Protein AF-A0A1V1P6T2-F1 (afdb_monomer_lite)

Foldseek 3Di:
DKKWKDAPQVRDIDIDDADPVRDDDDDDDDQAHPVRHGDQQIKMWDQDPQAAIDIDDSGGPPDDDDDDTDWDLQFKAKEFEAEQVLHWDAQQKKKKKWKAFPDDDGGTRFIWIADSRRITMDGRHDQVTKIKIWMWMDGNNHTDDTFIQAPVQEGDNDPVRTDIDGGPHYGHHYYHDDD

Structure (mmCIF, N/CA/C/O backbone):
data_AF-A0A1V1P6T2-F1
#
_entry.id   AF-A0A1V1P6T2-F1
#
loop_
_atom_site.group_PDB
_atom_site.id
_atom_site.type_symbol
_atom_site.label_atom_id
_atom_site.label_alt_id
_atom_site.label_comp_id
_atom_site.label_asym_id
_atom_site.label_entity_id
_atom_site.label_seq_id
_atom_site.pdbx_PDB_ins_code
_atom_site.Cartn_x
_atom_site.Cartn_y
_atom_site.Cartn_z
_atom_site.occupancy
_atom_site.B_iso_or_equiv
_atom_site.auth_seq_id
_atom_site.auth_comp_id
_atom_site.auth_asym_id
_atom_site.auth_atom_id
_atom_site.pdbx_PDB_model_num
ATOM 1 N N . MET A 1 1 ? -6.867 -11.837 7.254 1.00 93.06 1 MET A N 1
ATOM 2 C CA . MET A 1 1 ? -6.606 -10.376 7.172 1.00 93.06 1 MET A CA 1
ATOM 3 C C . MET A 1 1 ? -6.077 -9.892 8.512 1.00 93.06 1 MET A C 1
ATOM 5 O O . MET A 1 1 ? -6.553 -10.375 9.531 1.00 93.06 1 MET A O 1
ATOM 9 N N . HIS A 1 2 ? -5.103 -8.981 8.526 1.00 95.00 2 HIS A N 1
ATOM 10 C CA . HIS A 1 2 ? -4.574 -8.418 9.773 1.00 95.00 2 HIS A CA 1
ATOM 11 C C . HIS A 1 2 ? -5.556 -7.405 10.377 1.00 95.00 2 HIS A C 1
ATOM 13 O O . HIS A 1 2 ? -6.170 -6.629 9.642 1.00 95.00 2 HIS A O 1
ATOM 19 N N . VAL A 1 3 ? -5.699 -7.432 11.701 1.00 96.94 3 VAL A N 1
ATOM 20 C CA . VAL A 1 3 ? -6.568 -6.540 12.473 1.00 96.94 3 VAL A CA 1
ATOM 21 C C . VAL A 1 3 ? -5.776 -5.974 13.642 1.00 96.94 3 VAL A C 1
ATOM 23 O O . VAL A 1 3 ? -5.107 -6.722 14.354 1.00 96.94 3 VAL A O 1
ATOM 26 N N . GLU A 1 4 ? -5.899 -4.674 13.868 1.00 97.12 4 GLU A N 1
ATOM 27 C CA . GLU A 1 4 ? -5.258 -3.955 14.961 1.00 97.12 4 GLU A CA 1
ATOM 28 C C . GLU A 1 4 ? -6.302 -3.202 15.790 1.00 97.12 4 GLU A C 1
ATOM 30 O O . GLU A 1 4 ? -7.256 -2.653 15.250 1.00 97.12 4 GLU A O 1
ATOM 35 N N . VAL A 1 5 ? -6.127 -3.168 17.109 1.00 97.19 5 VAL A N 1
ATOM 36 C CA . VAL A 1 5 ? -6.958 -2.398 18.038 1.00 97.19 5 VAL A CA 1
ATOM 37 C C . VAL A 1 5 ? -6.064 -1.525 18.901 1.00 97.19 5 VAL A C 1
ATOM 39 O O . VAL A 1 5 ? -5.141 -2.026 19.547 1.00 97.19 5 VAL A O 1
ATOM 42 N N . VAL A 1 6 ? -6.359 -0.227 18.941 1.00 97.31 6 VAL A N 1
ATOM 43 C CA . VAL A 1 6 ? -5.570 0.764 19.680 1.00 97.31 6 VAL A CA 1
ATOM 44 C C . VAL A 1 6 ? -6.472 1.582 20.600 1.00 97.31 6 VAL A C 1
ATOM 46 O O . VAL A 1 6 ? -7.548 2.000 20.188 1.00 97.31 6 VAL A O 1
ATOM 49 N N . SER A 1 7 ? -6.019 1.839 21.827 1.00 96.50 7 SER A N 1
ATOM 50 C CA . SER A 1 7 ? -6.569 2.868 22.722 1.00 96.50 7 SER A CA 1
ATOM 51 C C . SER A 1 7 ? -5.406 3.684 23.276 1.00 96.50 7 SER A C 1
ATOM 53 O O . SER A 1 7 ? -4.460 3.133 23.848 1.00 96.50 7 SER A O 1
ATOM 55 N N . GLN A 1 8 ? -5.456 5.001 23.080 1.00 92.81 8 GLN A N 1
ATOM 56 C CA . GLN A 1 8 ? -4.391 5.894 23.533 1.00 92.81 8 GLN A CA 1
ATOM 57 C C . GLN A 1 8 ? -4.470 6.125 25.041 1.00 92.81 8 GLN A C 1
ATOM 59 O O . GLN A 1 8 ? -3.440 6.073 25.713 1.00 92.81 8 GLN A O 1
ATOM 64 N N . SER A 1 9 ? -5.675 6.320 25.587 1.00 91.62 9 SER A N 1
ATOM 65 C CA . SER A 1 9 ? -5.865 6.579 27.019 1.00 91.62 9 SER A CA 1
ATOM 66 C C . SER A 1 9 ? -5.432 5.400 27.893 1.00 91.62 9 SER A C 1
ATOM 68 O O . SER A 1 9 ? -4.950 5.597 29.008 1.00 91.62 9 SER A O 1
ATOM 70 N N . LEU A 1 10 ? -5.556 4.175 27.376 1.00 92.44 10 LEU A N 1
ATOM 71 C CA . LEU A 1 10 ? -5.151 2.953 28.064 1.00 92.44 10 LEU A CA 1
ATOM 72 C C . LEU A 1 10 ? -3.761 2.453 27.659 1.00 92.44 10 LEU A C 1
ATOM 74 O O . LEU A 1 10 ? -3.300 1.465 28.234 1.00 92.44 10 LEU A O 1
ATOM 78 N N . GLN A 1 11 ? -3.111 3.105 26.687 1.00 92.81 11 GLN A N 1
ATOM 79 C CA . GLN A 1 11 ? -1.849 2.667 26.079 1.00 92.81 11 GLN A CA 1
ATOM 80 C C . GLN A 1 11 ? -1.897 1.204 25.609 1.00 92.81 11 GLN A C 1
ATOM 82 O O . GLN A 1 11 ? -0.953 0.434 25.785 1.00 92.81 11 GLN A O 1
ATOM 87 N N . ILE A 1 12 ? -3.024 0.806 25.018 1.00 92.75 12 ILE A N 1
ATOM 88 C CA . ILE A 1 12 ? -3.228 -0.546 24.499 1.00 92.75 12 ILE A CA 1
ATOM 89 C C . ILE A 1 12 ? -2.972 -0.541 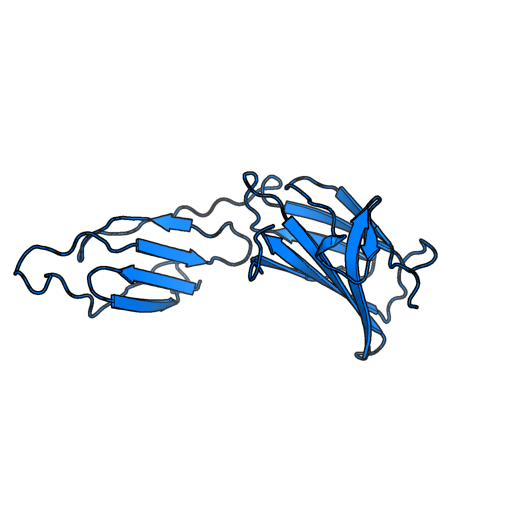23.000 1.00 92.75 12 ILE A C 1
ATOM 91 O O . ILE A 1 12 ? -3.531 0.271 22.264 1.00 92.75 12 ILE A O 1
ATOM 95 N N . ARG A 1 13 ? -2.181 -1.516 22.554 1.00 95.06 13 ARG A N 1
ATOM 96 C CA . ARG A 1 13 ? -2.113 -1.967 21.166 1.00 95.06 13 ARG A CA 1
ATOM 97 C C . ARG A 1 13 ? -2.249 -3.482 21.168 1.00 95.06 13 ARG A C 1
ATOM 99 O O . ARG A 1 13 ? -1.462 -4.168 21.813 1.00 95.06 13 ARG A O 1
ATOM 106 N N . SER A 1 14 ? -3.260 -3.992 20.482 1.00 95.19 14 SER A N 1
ATOM 107 C CA . SER A 1 14 ? -3.509 -5.424 20.329 1.00 95.19 14 SER A CA 1
ATOM 108 C C . SER A 1 14 ? -3.694 -5.748 18.856 1.00 95.19 14 SER A C 1
ATOM 110 O O . SER A 1 14 ? -4.183 -4.914 18.097 1.00 95.19 14 SER A O 1
ATOM 112 N N . ALA A 1 15 ? -3.302 -6.947 18.443 1.00 95.19 15 ALA A N 1
ATOM 113 C CA . ALA A 1 15 ? -3.407 -7.376 17.059 1.00 95.19 15 ALA A CA 1
ATOM 114 C C . ALA A 1 15 ? -3.890 -8.820 16.965 1.00 95.19 15 ALA A C 1
ATOM 116 O O . ALA A 1 15 ? -3.604 -9.653 17.824 1.00 95.19 15 ALA A O 1
ATOM 117 N N . THR A 1 16 ? -4.617 -9.116 15.895 1.00 96.19 16 THR A N 1
ATOM 118 C CA . THR A 1 16 ? -5.088 -10.461 15.571 1.00 96.19 16 THR A CA 1
ATOM 119 C C . THR A 1 16 ? -5.161 -10.642 14.056 1.00 96.19 16 THR A C 1
ATOM 121 O O . THR A 1 16 ? -4.859 -9.734 13.279 1.00 96.19 16 THR A O 1
ATOM 124 N N . THR A 1 17 ? -5.549 -11.835 13.622 1.00 95.81 17 THR A N 1
ATOM 125 C CA . THR A 1 17 ? -5.844 -12.127 12.219 1.00 95.81 17 THR A CA 1
ATOM 126 C C . THR A 1 17 ? -7.259 -12.670 12.114 1.00 95.81 17 THR A C 1
ATOM 128 O O . THR A 1 17 ? -7.697 -13.458 12.952 1.00 95.81 17 THR A O 1
ATOM 131 N N . SER A 1 18 ? -7.990 -12.240 11.089 1.00 95.12 18 SER A N 1
ATOM 132 C CA . SER A 1 18 ? -9.296 -12.810 10.790 1.00 95.12 18 SER A CA 1
ATOM 133 C C . SER A 1 18 ? -9.199 -14.270 10.347 1.00 95.12 18 SER A C 1
ATOM 135 O O . SER A 1 18 ? -8.208 -14.703 9.756 1.00 95.12 18 SER A O 1
ATOM 137 N N . LYS A 1 19 ? -10.265 -15.017 10.617 1.00 95.25 19 LYS A N 1
ATOM 138 C CA . LYS A 1 19 ? -10.502 -16.365 10.101 1.00 95.25 19 LYS A CA 1
ATOM 139 C C . LYS A 1 19 ? -10.824 -16.312 8.604 1.00 95.25 19 LYS A C 1
ATOM 141 O O . LYS A 1 19 ? -11.085 -15.243 8.052 1.00 95.25 19 LYS A O 1
ATOM 146 N N . GLU A 1 20 ? -10.873 -17.480 7.967 1.00 93.19 20 GLU A N 1
ATOM 147 C CA . GLU A 1 20 ? -11.207 -17.627 6.540 1.00 93.19 20 GLU A CA 1
ATOM 148 C C . GLU A 1 20 ? -12.555 -16.992 6.170 1.00 93.19 20 GLU A C 1
ATOM 150 O O . GLU A 1 20 ? -12.683 -16.376 5.119 1.00 93.19 20 GLU A O 1
ATOM 155 N N . ASN A 1 21 ? -13.539 -17.051 7.072 1.00 92.69 21 ASN A N 1
ATOM 156 C CA . ASN A 1 21 ? -14.855 -16.427 6.893 1.00 92.69 21 ASN A CA 1
ATOM 157 C C . ASN A 1 21 ? -14.881 -14.907 7.167 1.00 92.69 21 ASN A C 1
ATOM 159 O O . ASN A 1 21 ? -15.954 -14.329 7.316 1.00 92.69 21 ASN A O 1
ATOM 163 N N . GLY A 1 22 ? -13.720 -14.269 7.331 1.00 92.69 22 GLY A N 1
ATOM 164 C CA . GLY A 1 22 ? -13.587 -12.837 7.604 1.00 92.69 22 GLY A CA 1
ATOM 165 C C . GLY A 1 22 ? -13.810 -12.420 9.063 1.00 92.69 22 GLY A C 1
ATOM 166 O O . GLY A 1 22 ? -13.425 -11.312 9.431 1.00 92.69 22 GLY A O 1
ATOM 167 N N . SER A 1 23 ? -14.354 -13.288 9.924 1.00 95.75 23 SER A N 1
ATOM 168 C CA . SER A 1 23 ? -14.562 -12.963 11.344 1.00 95.75 23 SER A CA 1
ATOM 169 C C . SER A 1 23 ? -13.248 -12.815 12.117 1.00 95.75 23 SER A C 1
ATOM 171 O O . SER A 1 23 ? -12.261 -13.496 11.840 1.00 95.75 23 SER A O 1
ATOM 173 N N . PHE A 1 24 ? -13.233 -11.958 13.135 1.00 95.56 24 PHE A N 1
ATOM 174 C CA . PHE A 1 24 ? -12.115 -11.800 14.064 1.00 95.56 24 PHE A CA 1
ATOM 175 C C . PHE A 1 24 ? -12.637 -11.546 15.482 1.00 95.56 24 PHE A C 1
ATOM 177 O O . PHE A 1 24 ? -13.782 -11.147 15.673 1.00 95.56 24 PHE A O 1
ATOM 184 N N . ALA A 1 25 ? -11.793 -11.791 16.481 1.00 94.81 25 ALA A N 1
ATOM 185 C CA . ALA A 1 25 ? -12.077 -11.460 17.871 1.00 94.81 25 ALA A CA 1
ATOM 186 C C . ALA A 1 25 ? -10.798 -10.963 18.543 1.00 94.81 25 ALA A C 1
ATOM 188 O O . ALA A 1 25 ? -9.730 -11.555 18.371 1.00 94.81 25 ALA A O 1
ATOM 189 N N . VAL A 1 26 ? -10.923 -9.891 19.320 1.00 92.75 26 VAL A N 1
ATOM 190 C CA . VAL A 1 26 ? -9.849 -9.354 20.158 1.00 92.75 26 VAL A CA 1
ATOM 191 C C . VAL A 1 26 ? -10.315 -9.444 21.602 1.00 92.75 26 VAL A C 1
ATOM 193 O O . VAL A 1 26 ? -11.375 -8.934 21.955 1.00 92.75 26 VAL A O 1
ATOM 196 N N . GLN A 1 27 ? -9.543 -10.149 22.422 1.00 91.81 27 GLN A N 1
ATOM 197 C CA . GLN A 1 27 ? -9.868 -10.422 23.820 1.00 91.81 27 GLN A CA 1
ATOM 198 C C . GLN A 1 27 ? -8.920 -9.659 24.750 1.00 91.81 27 GLN A C 1
ATOM 200 O O . GLN A 1 27 ? -7.878 -9.163 24.323 1.00 91.81 27 GLN A O 1
ATOM 205 N N . GLY A 1 28 ? -9.283 -9.565 26.032 1.00 90.81 28 GLY A N 1
ATOM 206 C CA . GLY A 1 28 ? -8.428 -8.956 27.057 1.00 90.81 28 GLY A CA 1
ATOM 207 C C . GLY A 1 28 ? -8.362 -7.424 27.025 1.00 90.81 28 GLY A C 1
ATOM 208 O O . GLY A 1 28 ? -7.468 -6.842 27.634 1.00 90.81 28 GLY A O 1
ATOM 209 N N . LEU A 1 29 ? -9.292 -6.758 26.333 1.00 94.06 29 LEU A N 1
ATOM 210 C CA . LEU A 1 29 ? -9.381 -5.297 26.326 1.00 94.06 29 LEU A CA 1
ATOM 211 C C . LEU A 1 29 ? -9.911 -4.777 27.673 1.00 94.06 29 LEU A C 1
ATOM 213 O O . LEU A 1 29 ? -10.867 -5.318 28.232 1.00 94.06 29 LEU A O 1
ATOM 217 N N . LYS A 1 30 ? -9.305 -3.706 28.200 1.00 94.50 30 LYS A N 1
ATOM 218 C CA . LYS A 1 30 ? -9.742 -3.078 29.456 1.00 94.50 30 LYS A CA 1
ATOM 219 C C . LYS A 1 30 ? -11.041 -2.301 29.234 1.00 94.50 30 LYS A C 1
ATOM 221 O O . LYS A 1 30 ? -11.090 -1.387 28.416 1.00 94.50 30 LYS A O 1
ATOM 226 N N . LYS A 1 31 ? -12.082 -2.628 30.001 1.00 94.94 31 LYS A N 1
ATOM 227 C CA . LYS A 1 31 ? -13.392 -1.955 29.921 1.00 94.94 31 LYS A CA 1
ATOM 228 C C . LYS A 1 31 ? -13.417 -0.584 30.605 1.00 94.94 31 LYS A C 1
ATOM 230 O O . LYS A 1 31 ? -14.200 0.276 30.216 1.00 94.94 31 LYS A O 1
ATOM 235 N N . TYR A 1 32 ? -12.559 -0.377 31.602 1.00 94.88 32 TYR A N 1
ATOM 236 C CA . TYR A 1 32 ? -12.554 0.823 32.436 1.00 94.88 32 TYR A CA 1
ATOM 237 C C . TYR A 1 32 ? -11.188 1.507 32.431 1.00 94.88 32 TYR A C 1
ATOM 239 O O . TYR A 1 32 ? -10.145 0.848 32.407 1.00 94.88 32 TYR A O 1
ATOM 247 N N . LEU A 1 33 ? -11.218 2.835 32.482 1.00 92.44 33 LEU A N 1
ATOM 248 C CA . LEU A 1 33 ? -10.072 3.691 32.760 1.00 92.44 33 LEU A CA 1
ATOM 249 C C . LEU A 1 33 ? -9.682 3.594 34.244 1.00 92.44 33 LEU A C 1
ATOM 251 O O . LEU A 1 33 ? -10.451 3.120 35.082 1.00 92.44 33 LEU A O 1
ATOM 255 N N . SER A 1 34 ? -8.501 4.105 34.597 1.00 89.75 34 SER A N 1
ATOM 256 C CA . SER A 1 34 ? -8.014 4.129 35.987 1.00 89.75 34 SER A CA 1
ATOM 257 C C . SER A 1 34 ? -8.911 4.921 36.948 1.00 89.75 34 SER A C 1
ATOM 259 O O . SER A 1 34 ? -8.905 4.650 38.144 1.00 89.75 34 SER A O 1
ATOM 261 N N . ASN A 1 35 ? -9.704 5.865 36.435 1.00 91.25 35 ASN A N 1
ATOM 262 C CA . ASN A 1 35 ? -10.675 6.652 37.202 1.00 91.25 35 ASN A CA 1
ATOM 263 C C . ASN A 1 35 ? -12.062 5.986 37.324 1.00 91.25 35 ASN A C 1
ATOM 265 O O . ASN A 1 35 ? -12.984 6.609 37.842 1.00 91.25 35 ASN A O 1
ATOM 269 N N . GLY A 1 36 ? -12.231 4.753 36.832 1.00 92.00 36 GLY A N 1
ATOM 270 C CA . GLY A 1 36 ? -13.489 4.002 36.896 1.00 92.00 36 GLY A CA 1
ATOM 271 C C . GLY A 1 36 ? -14.495 4.313 35.783 1.00 92.00 36 GLY A C 1
ATOM 272 O O . GLY A 1 36 ? -15.495 3.606 35.664 1.00 92.00 36 GLY A O 1
ATOM 273 N N . ASN A 1 37 ? -14.237 5.307 34.927 1.00 94.00 37 ASN A N 1
ATOM 274 C CA . ASN A 1 37 ? -15.086 5.571 33.764 1.00 94.00 37 ASN A CA 1
ATOM 275 C C . ASN A 1 37 ? -14.919 4.479 32.702 1.00 94.00 37 ASN A C 1
ATOM 277 O O . ASN A 1 37 ? -13.852 3.879 32.564 1.00 94.00 37 ASN A O 1
ATOM 281 N N . VAL A 1 38 ? -15.971 4.236 31.919 1.00 94.62 38 VAL A N 1
ATOM 282 C CA . VAL A 1 38 ? -15.920 3.293 30.793 1.00 94.62 38 VAL A CA 1
ATOM 283 C C . VAL A 1 38 ? -14.975 3.832 29.721 1.00 94.62 38 VAL A C 1
ATOM 285 O O . VAL A 1 38 ? -15.127 4.969 29.276 1.00 94.62 38 VAL A O 1
ATOM 288 N N . ALA A 1 39 ? -14.025 3.005 29.292 1.00 94.44 39 ALA A N 1
ATOM 289 C CA . ALA A 1 39 ? -13.153 3.321 28.171 1.00 94.44 39 ALA A CA 1
ATOM 290 C C . ALA A 1 39 ? -13.957 3.307 26.865 1.00 94.44 39 ALA A C 1
ATOM 292 O O . ALA A 1 39 ? -14.699 2.362 26.589 1.00 94.44 39 ALA A O 1
ATOM 293 N N . ASN A 1 40 ? -13.819 4.365 26.074 1.00 95.50 40 ASN A N 1
ATOM 294 C CA . ASN A 1 40 ? -14.587 4.585 24.853 1.00 95.50 40 ASN A CA 1
ATOM 295 C C . ASN A 1 40 ? -13.719 5.150 23.725 1.00 95.50 40 ASN A C 1
ATOM 297 O O . ASN A 1 40 ? -14.223 5.915 22.919 1.00 95.50 40 ASN A O 1
ATOM 301 N N . ASP A 1 41 ? -12.426 4.837 23.701 1.00 96.06 41 ASP A N 1
ATOM 302 C CA . ASP A 1 41 ? -11.451 5.366 22.744 1.00 96.06 41 ASP A CA 1
ATOM 303 C C . ASP A 1 41 ? -10.726 4.250 21.980 1.00 96.06 41 ASP A C 1
ATOM 305 O O . ASP A 1 41 ? -9.591 4.426 21.534 1.00 96.06 41 ASP A O 1
ATOM 309 N N . TYR A 1 42 ? -11.368 3.088 21.838 1.00 97.44 42 TYR A N 1
ATOM 310 C CA . TYR A 1 42 ? -10.831 2.021 21.005 1.00 97.44 42 TYR A CA 1
ATOM 311 C C . TYR A 1 42 ? -11.049 2.334 19.526 1.00 97.44 42 TYR A C 1
ATOM 313 O O . TYR A 1 42 ? -12.160 2.649 19.104 1.00 97.44 42 TYR A O 1
ATOM 321 N N . PHE A 1 43 ? -9.993 2.189 18.735 1.00 98.06 43 PHE A N 1
ATOM 322 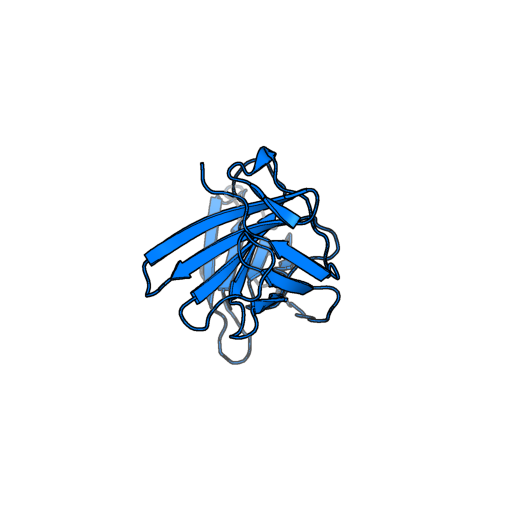C CA . PHE A 1 43 ? -10.035 2.230 17.279 1.00 98.06 43 PHE A CA 1
ATOM 323 C C . PHE A 1 43 ? -9.611 0.871 16.738 1.00 98.06 43 PHE A C 1
ATOM 325 O O . PHE A 1 43 ? -8.541 0.372 17.088 1.00 98.06 43 PHE A O 1
ATOM 332 N N . VAL A 1 44 ? -10.454 0.275 15.902 1.00 97.69 44 VAL A N 1
ATOM 333 C CA . VAL A 1 44 ? -10.212 -1.009 15.241 1.00 97.69 44 VAL A CA 1
ATOM 334 C C . VAL A 1 44 ? -9.823 -0.730 13.797 1.00 97.69 44 VAL A C 1
ATOM 336 O O . VAL A 1 44 ? -10.600 -0.123 13.069 1.00 97.69 44 VAL A O 1
ATOM 339 N N . SER A 1 45 ? -8.649 -1.178 13.373 1.00 97.25 45 SER A N 1
ATOM 340 C CA . SER A 1 45 ? -8.148 -1.056 12.004 1.00 97.25 45 SER A CA 1
ATOM 341 C C . SER A 1 45 ? -8.022 -2.426 11.352 1.00 97.25 45 SER A C 1
ATOM 343 O O . SER A 1 45 ? -7.562 -3.377 11.982 1.00 97.25 45 SER A O 1
ATOM 345 N N . ILE A 1 46 ? -8.386 -2.528 10.077 1.00 96.56 46 ILE A N 1
ATOM 346 C CA . ILE A 1 46 ? -8.207 -3.735 9.270 1.00 96.56 46 ILE A CA 1
ATOM 347 C C . ILE A 1 46 ? -7.330 -3.459 8.051 1.00 96.56 46 ILE A C 1
ATOM 349 O O . ILE A 1 46 ? -7.382 -2.382 7.453 1.00 96.56 46 ILE A O 1
ATOM 353 N N . TYR A 1 47 ? -6.556 -4.470 7.662 1.00 93.62 47 TYR A N 1
ATOM 354 C CA . TYR A 1 47 ? -5.632 -4.416 6.529 1.00 93.62 47 TYR A CA 1
ATOM 355 C C . TYR A 1 47 ? -5.872 -5.627 5.616 1.00 93.62 47 TYR A C 1
ATOM 357 O O . TYR A 1 47 ? -5.157 -6.636 5.708 1.00 93.62 47 TYR A O 1
ATOM 365 N N . PRO A 1 48 ? -6.935 -5.599 4.794 1.00 92.50 48 PRO A N 1
ATOM 366 C CA . PRO A 1 48 ? -7.228 -6.675 3.861 1.00 92.50 48 PRO A CA 1
ATOM 367 C C . PRO A 1 48 ? -6.310 -6.579 2.636 1.00 92.50 48 PRO A C 1
ATOM 369 O O . PRO A 1 48 ? -6.014 -5.491 2.149 1.00 92.50 48 PRO A O 1
ATOM 372 N N . LEU A 1 49 ? -5.856 -7.723 2.121 1.00 89.44 49 LEU A N 1
ATOM 373 C CA . LEU A 1 49 ? -5.012 -7.756 0.926 1.00 89.44 49 LEU A CA 1
ATOM 374 C C . LEU A 1 49 ? -5.822 -7.323 -0.304 1.00 89.44 49 LEU A C 1
ATOM 376 O O . LEU A 1 49 ? -6.863 -7.915 -0.569 1.00 89.44 49 LEU A O 1
ATOM 380 N N . GLY A 1 50 ? -5.336 -6.325 -1.046 1.00 90.62 50 GLY A N 1
ATOM 381 C CA . GLY A 1 50 ? -5.996 -5.814 -2.257 1.00 90.62 50 GLY A CA 1
ATOM 382 C C . GLY A 1 50 ? -7.149 -4.835 -2.002 1.00 90.62 50 GLY A C 1
ATOM 383 O O . GLY A 1 50 ? -7.804 -4.410 -2.947 1.00 90.62 50 GLY A O 1
ATOM 384 N N . TYR A 1 51 ? -7.392 -4.447 -0.746 1.00 93.44 51 TYR A N 1
ATOM 385 C CA . TYR A 1 51 ? -8.437 -3.492 -0.368 1.00 93.44 51 TYR A CA 1
ATOM 386 C C . TYR A 1 51 ? -7.846 -2.306 0.388 1.00 93.44 51 TYR A C 1
ATOM 388 O O . TYR A 1 51 ? -6.805 -2.413 1.037 1.00 93.44 51 TYR A O 1
ATOM 396 N N . VAL A 1 52 ? -8.560 -1.182 0.356 1.00 93.06 52 VAL A N 1
ATOM 397 C CA . VAL A 1 52 ? -8.221 -0.020 1.179 1.00 93.06 52 VAL A CA 1
ATOM 398 C C . VAL A 1 52 ? -8.325 -0.398 2.658 1.00 93.06 52 VAL A C 1
ATOM 400 O O . VAL A 1 52 ? -9.327 -0.968 3.093 1.00 93.06 52 VAL A O 1
ATOM 403 N N . SER A 1 53 ? -7.296 -0.069 3.441 1.00 92.81 53 SER A N 1
ATOM 404 C CA . SER A 1 53 ? -7.321 -0.235 4.898 1.00 92.81 53 SER A CA 1
ATOM 405 C C . SER A 1 53 ? -8.430 0.615 5.516 1.00 92.81 53 SER A C 1
ATOM 407 O O . SER A 1 53 ? -8.572 1.784 5.154 1.00 92.81 53 SER A O 1
ATOM 409 N N . GLN A 1 54 ? -9.161 0.072 6.484 1.00 94.69 54 GLN A N 1
ATOM 410 C CA . GLN A 1 54 ? -10.285 0.763 7.121 1.00 94.69 54 GLN A CA 1
ATOM 411 C C . GLN A 1 54 ? -10.080 0.838 8.627 1.00 94.69 54 GLN A C 1
ATOM 413 O O . GLN A 1 54 ? -9.515 -0.081 9.215 1.00 94.69 54 GLN A O 1
ATOM 418 N N . THR A 1 55 ? -10.591 1.898 9.248 1.00 96.50 55 THR A N 1
ATOM 419 C CA . THR A 1 55 ? -10.584 2.072 10.702 1.00 96.50 55 THR A CA 1
ATOM 420 C C . THR A 1 55 ? -11.977 2.462 11.176 1.00 96.50 55 THR A C 1
ATOM 422 O O . THR A 1 55 ? -12.617 3.320 10.574 1.00 96.50 55 THR A O 1
ATOM 425 N N . GLN A 1 56 ? -12.440 1.847 12.261 1.00 97.56 56 GLN A N 1
ATOM 426 C CA . GLN A 1 56 ? -13.664 2.213 12.966 1.00 97.56 56 GLN A CA 1
ATOM 427 C C . GLN A 1 56 ? -13.351 2.609 14.399 1.00 97.56 56 GLN A C 1
ATOM 429 O O . GLN A 1 56 ? -12.550 1.970 15.077 1.00 97.56 56 GLN A O 1
ATOM 434 N N . GLY A 1 57 ? -13.999 3.672 14.851 1.00 95.88 57 GLY A N 1
ATOM 435 C CA . GLY A 1 57 ? -13.918 4.169 16.211 1.00 95.88 57 GLY A CA 1
ATOM 436 C C . GLY A 1 57 ? -14.271 5.648 16.293 1.00 95.88 57 GLY A C 1
ATOM 437 O O . GLY A 1 57 ? -14.483 6.288 15.260 1.00 95.88 57 GLY A O 1
ATOM 438 N N . PRO A 1 58 ? -14.337 6.200 17.510 1.00 96.44 58 PRO A N 1
ATOM 439 C CA . PRO A 1 58 ? -14.085 5.523 18.786 1.00 96.44 58 PRO A CA 1
ATOM 440 C C . PRO A 1 58 ? -15.156 4.478 19.166 1.00 96.44 58 PRO A C 1
ATOM 442 O O . PRO A 1 58 ? -16.330 4.660 18.857 1.00 96.44 58 PRO A O 1
ATOM 445 N N . MET A 1 59 ? -14.751 3.394 19.838 1.00 95.62 59 MET A N 1
ATOM 446 C CA . MET A 1 59 ? -15.612 2.279 20.268 1.00 95.62 59 MET A CA 1
ATOM 447 C C . MET A 1 59 ? -15.392 1.906 21.740 1.00 95.62 59 MET A C 1
ATOM 449 O O . MET A 1 59 ? -14.376 2.255 22.355 1.00 95.62 59 MET A O 1
ATOM 453 N N . ARG A 1 60 ? -16.329 1.133 22.294 1.00 95.50 60 ARG A N 1
ATOM 454 C CA . ARG A 1 60 ? -16.234 0.487 23.613 1.00 95.50 60 ARG A CA 1
ATOM 455 C C . ARG A 1 60 ? -16.005 -1.019 23.487 1.00 95.50 60 ARG A C 1
ATOM 457 O O . ARG A 1 60 ? -16.308 -1.639 22.473 1.00 95.50 60 ARG A O 1
ATOM 464 N N . VAL A 1 61 ? -15.510 -1.632 24.562 1.00 94.00 61 VAL A N 1
ATOM 465 C CA . VAL A 1 61 ? -15.488 -3.101 24.686 1.00 94.00 61 VAL A CA 1
ATOM 466 C C . VAL A 1 61 ? -16.926 -3.635 24.622 1.00 94.00 61 VAL A C 1
ATOM 468 O O . VAL A 1 61 ? -17.818 -3.003 25.181 1.00 94.00 61 VAL A O 1
ATOM 471 N N . GLU A 1 62 ? -17.122 -4.792 23.979 1.00 92.06 62 GLU A N 1
ATOM 472 C CA . GLU A 1 62 ? -18.418 -5.438 23.659 1.00 92.06 62 GLU A CA 1
ATOM 473 C C . GLU A 1 62 ? -19.175 -4.841 22.459 1.00 92.06 62 GLU A C 1
ATOM 475 O O . GLU A 1 62 ? -20.101 -5.482 21.962 1.00 92.06 62 GLU A O 1
ATOM 480 N N . GLU A 1 63 ? -18.766 -3.685 21.926 1.00 95.44 63 GLU A N 1
ATOM 481 C CA . GLU A 1 63 ? -19.277 -3.216 20.633 1.00 95.44 63 GLU A CA 1
ATOM 482 C C . GLU A 1 63 ? -18.680 -4.034 19.478 1.00 95.44 63 GLU A C 1
ATOM 484 O O . GLU A 1 63 ? -17.545 -4.515 19.535 1.00 95.44 63 GLU A O 1
ATOM 489 N N . VAL A 1 64 ? -19.461 -4.199 18.409 1.00 94.94 64 VAL A N 1
ATOM 490 C CA . VAL A 1 64 ? -19.065 -4.974 17.228 1.00 94.94 64 VAL A CA 1
ATOM 491 C C . VAL A 1 64 ? -18.598 -4.023 16.132 1.00 94.94 64 VAL A C 1
ATOM 493 O O . VAL A 1 64 ? -19.371 -3.193 15.660 1.00 94.94 64 VAL A O 1
ATOM 496 N N . ALA A 1 65 ? -17.345 -4.172 15.703 1.00 95.56 65 ALA A N 1
ATOM 497 C CA . ALA A 1 65 ? -16.822 -3.499 14.518 1.00 95.56 65 ALA A CA 1
ATOM 498 C C . ALA A 1 65 ? -17.181 -4.310 13.264 1.00 95.56 65 ALA A C 1
ATOM 500 O O . ALA A 1 65 ? -16.898 -5.507 13.199 1.00 95.56 65 ALA A O 1
ATOM 501 N N . ASN A 1 66 ? -17.783 -3.661 12.268 1.00 95.69 66 ASN A N 1
ATOM 502 C CA . ASN A 1 66 ? -18.243 -4.301 11.035 1.00 95.69 66 ASN A CA 1
ATOM 503 C C . ASN A 1 66 ? -17.687 -3.566 9.824 1.00 95.69 66 ASN A C 1
ATOM 505 O O . ASN A 1 66 ? -18.060 -2.424 9.574 1.00 95.69 66 ASN A O 1
ATOM 509 N N . PHE A 1 67 ? -16.851 -4.231 9.038 1.00 96.06 67 PHE A N 1
ATOM 510 C CA . PHE A 1 67 ? -16.212 -3.631 7.873 1.00 96.06 67 PHE A CA 1
ATOM 511 C C . PHE A 1 67 ? -16.756 -4.223 6.580 1.00 96.06 67 PHE A C 1
ATOM 513 O O . PHE A 1 67 ? -16.893 -5.440 6.458 1.00 96.06 67 PHE A O 1
ATOM 520 N N . ILE A 1 68 ? -17.007 -3.361 5.596 1.00 94.00 68 ILE A N 1
ATOM 521 C CA . ILE A 1 68 ? -17.403 -3.761 4.246 1.00 94.00 68 ILE A CA 1
ATOM 522 C C . ILE A 1 68 ? -16.251 -3.399 3.318 1.00 94.00 68 ILE A C 1
ATOM 524 O O . ILE A 1 68 ? -15.954 -2.228 3.092 1.00 94.00 68 ILE A O 1
ATOM 528 N N . CYS A 1 69 ? -15.559 -4.415 2.816 1.00 92.25 69 CYS A N 1
ATOM 529 C CA . CYS A 1 69 ? -14.430 -4.240 1.913 1.00 92.25 69 CYS A CA 1
ATOM 530 C C . CYS A 1 69 ? -14.941 -4.206 0.471 1.00 92.25 69 CYS A C 1
ATOM 532 O O . CYS A 1 69 ? -15.428 -5.214 -0.036 1.00 92.25 69 CYS A O 1
ATOM 534 N N . VAL A 1 70 ? -14.835 -3.045 -0.175 1.00 89.25 70 VAL A N 1
ATOM 535 C CA . VAL A 1 70 ? -15.162 -2.856 -1.595 1.00 89.25 70 VAL A CA 1
ATOM 536 C C . VAL A 1 70 ? -13.861 -2.671 -2.367 1.00 89.25 70 VAL A C 1
ATOM 538 O O . VAL A 1 70 ? -12.923 -2.057 -1.854 1.00 89.25 70 VAL A O 1
ATOM 541 N N . LYS A 1 71 ? -13.802 -3.251 -3.565 1.00 88.19 71 LYS A N 1
ATOM 542 C CA . LYS A 1 71 ? -12.685 -3.124 -4.496 1.00 88.19 71 LYS A CA 1
ATOM 543 C C . LYS A 1 71 ? -13.244 -2.817 -5.879 1.00 88.19 71 LYS A C 1
ATOM 545 O O . LYS A 1 71 ? -14.172 -3.496 -6.321 1.00 88.19 71 LYS A O 1
ATOM 550 N N . GLY A 1 72 ? -12.629 -1.856 -6.547 1.00 92.56 72 GLY A N 1
ATOM 551 C CA . GLY A 1 72 ? -12.851 -1.555 -7.950 1.00 92.56 72 GLY A CA 1
ATOM 552 C C . GLY A 1 72 ? -11.651 -0.822 -8.542 1.00 92.56 72 GLY A C 1
ATOM 553 O O . GLY A 1 72 ? -10.668 -0.551 -7.846 1.00 92.56 72 GLY A O 1
ATOM 554 N N . VAL A 1 73 ? -11.745 -0.498 -9.830 1.00 95.19 73 VAL A N 1
ATOM 555 C CA . VAL A 1 73 ? -10.687 0.203 -10.579 1.00 95.19 73 VAL A CA 1
ATOM 556 C C . VAL A 1 73 ? -10.346 1.564 -9.964 1.00 95.19 73 VAL A C 1
ATOM 558 O O . VAL A 1 73 ? -9.213 2.026 -10.043 1.00 95.19 73 VAL A O 1
ATOM 561 N N . GLU A 1 74 ? -11.290 2.190 -9.259 1.00 95.75 74 GLU A N 1
ATOM 562 C CA . GLU A 1 74 ? -11.082 3.420 -8.495 1.00 95.75 74 GLU A CA 1
ATOM 563 C C . GLU A 1 74 ? -10.057 3.279 -7.357 1.00 95.75 74 GLU A C 1
ATOM 565 O O . GLU A 1 74 ? -9.611 4.287 -6.803 1.00 95.75 74 GLU A O 1
ATOM 570 N N . ASN A 1 75 ? -9.676 2.047 -7.003 1.00 96.62 75 ASN A N 1
ATOM 571 C CA . ASN A 1 75 ? -8.668 1.724 -5.995 1.00 96.62 75 ASN A CA 1
ATOM 572 C C . ASN A 1 75 ? -7.341 1.246 -6.592 1.00 96.62 75 ASN A C 1
ATOM 574 O O . ASN A 1 75 ? -6.516 0.679 -5.865 1.00 96.62 75 ASN A O 1
ATOM 578 N N . GLU A 1 76 ? -7.142 1.439 -7.895 1.00 97.81 76 GLU A N 1
ATOM 579 C CA . GLU A 1 76 ? -6.021 0.864 -8.629 1.00 97.81 76 GLU A CA 1
ATOM 580 C C . GLU A 1 76 ? -5.120 1.941 -9.240 1.00 97.81 76 GLU A C 1
ATOM 582 O O . GLU A 1 76 ? -5.568 3.032 -9.582 1.00 97.81 76 GLU A O 1
ATOM 587 N N . ILE A 1 77 ? -3.829 1.641 -9.367 1.00 98.44 77 ILE A N 1
ATOM 588 C CA . ILE A 1 77 ? -2.910 2.315 -10.293 1.00 98.44 77 ILE A CA 1
ATOM 589 C C . ILE A 1 77 ? -2.350 1.232 -11.202 1.00 98.44 77 ILE A C 1
ATOM 591 O O . ILE A 1 77 ? -1.823 0.235 -10.704 1.00 98.44 77 ILE A O 1
ATOM 595 N N . SER A 1 78 ? -2.438 1.428 -12.509 1.00 98.50 78 SER A N 1
ATOM 596 C CA . SER A 1 78 ? -1.922 0.493 -13.504 1.00 98.50 78 SER A CA 1
ATOM 597 C C . SER A 1 78 ? -0.782 1.110 -14.295 1.00 98.50 78 SER A C 1
ATOM 599 O O . SER A 1 78 ? -0.529 2.312 -14.222 1.00 98.50 78 SER A O 1
ATOM 601 N N . GLY A 1 79 ? -0.071 0.283 -15.049 1.00 98.25 79 GLY A N 1
ATOM 602 C CA . GLY A 1 79 ? 0.927 0.792 -15.967 1.00 98.25 79 GLY A CA 1
ATOM 603 C C . GLY A 1 79 ? 1.775 -0.285 -16.608 1.00 98.25 79 GLY A C 1
ATOM 604 O O . GLY A 1 79 ? 1.546 -1.480 -16.421 1.00 98.25 79 GLY A O 1
ATOM 605 N N . THR A 1 80 ? 2.779 0.171 -17.347 1.00 98.31 80 THR A N 1
ATOM 606 C CA . THR A 1 80 ? 3.799 -0.649 -18.001 1.00 98.31 80 THR A CA 1
ATOM 607 C C . THR A 1 80 ? 5.187 -0.156 -17.601 1.00 98.31 80 THR A C 1
ATOM 609 O O . THR A 1 80 ? 5.410 1.047 -17.461 1.00 98.31 80 THR A O 1
ATOM 612 N N . ILE A 1 81 ? 6.116 -1.089 -17.408 1.00 98.19 81 ILE A N 1
ATOM 613 C CA . ILE A 1 81 ? 7.521 -0.835 -17.088 1.00 98.19 81 ILE A CA 1
ATOM 614 C C . ILE A 1 81 ? 8.376 -1.048 -18.342 1.00 98.19 81 ILE A C 1
ATOM 616 O O . ILE A 1 81 ? 8.289 -2.091 -18.989 1.00 98.19 81 ILE A O 1
ATOM 620 N N . LEU A 1 82 ? 9.237 -0.081 -18.641 1.00 96.81 82 LEU A N 1
ATOM 621 C CA . LEU A 1 82 ? 10.216 -0.105 -19.723 1.00 96.81 82 LEU A CA 1
ATOM 622 C C . LEU A 1 82 ? 11.646 -0.040 -19.168 1.00 96.81 82 LEU A C 1
ATOM 624 O O . LEU A 1 82 ? 11.887 0.487 -18.077 1.00 96.81 82 LEU A O 1
ATOM 628 N N . ASP A 1 83 ? 12.604 -0.549 -19.940 1.00 94.00 83 ASP A N 1
ATOM 629 C CA . ASP A 1 83 ? 14.033 -0.399 -19.664 1.00 94.00 83 ASP A CA 1
ATOM 630 C C . ASP A 1 83 ? 14.492 1.066 -19.800 1.00 94.00 83 ASP A C 1
ATOM 632 O O . ASP A 1 83 ? 13.735 1.947 -20.208 1.00 94.00 83 ASP A O 1
ATOM 636 N N . HIS A 1 84 ? 15.762 1.347 -19.506 1.00 93.94 84 HIS A N 1
ATOM 637 C CA . HIS A 1 84 ? 16.288 2.714 -19.579 1.00 93.94 84 HIS A CA 1
ATOM 638 C C . HIS A 1 84 ? 16.293 3.328 -20.998 1.00 93.94 84 HIS A C 1
ATOM 640 O O . HIS A 1 84 ? 16.359 4.551 -21.153 1.00 93.94 84 HIS A O 1
ATOM 646 N N . ASN A 1 85 ? 16.186 2.499 -22.042 1.00 93.19 85 ASN A N 1
ATOM 647 C CA . ASN A 1 85 ? 16.096 2.906 -23.446 1.00 93.19 85 ASN A CA 1
ATOM 648 C C . ASN A 1 85 ? 14.643 3.067 -23.924 1.00 93.19 85 ASN A C 1
ATOM 650 O O . ASN A 1 85 ? 14.415 3.404 -25.088 1.00 93.19 85 ASN A O 1
ATOM 654 N N . GLY A 1 86 ? 13.655 2.833 -23.055 1.00 93.44 86 GLY A N 1
ATOM 655 C CA . GLY A 1 86 ? 12.237 2.859 -23.411 1.00 93.44 86 GLY A CA 1
ATOM 656 C C . GLY A 1 86 ? 11.778 1.625 -24.193 1.00 93.44 86 GLY A C 1
ATOM 657 O O . GLY A 1 86 ? 10.794 1.704 -24.924 1.00 93.44 86 GLY A O 1
ATOM 658 N N . GLN A 1 87 ? 12.495 0.508 -24.084 1.00 94.00 87 GLN A N 1
ATOM 659 C CA . GLN A 1 87 ? 12.130 -0.782 -24.664 1.00 94.00 87 GLN A CA 1
ATOM 660 C C . GLN A 1 87 ? 11.452 -1.677 -23.623 1.00 94.00 87 GLN A C 1
ATOM 662 O O . GLN A 1 87 ? 11.584 -1.473 -22.416 1.00 94.00 87 GLN A O 1
ATOM 667 N N . ALA A 1 88 ? 10.719 -2.688 -24.089 1.00 93.38 88 ALA A N 1
ATOM 668 C CA . ALA A 1 88 ? 10.153 -3.700 -23.205 1.00 93.38 88 ALA A CA 1
ATOM 669 C C . ALA A 1 88 ? 11.266 -4.469 -22.474 1.00 93.38 88 ALA A C 1
ATOM 671 O O . ALA A 1 88 ? 12.325 -4.741 -23.044 1.00 93.38 88 ALA A O 1
ATOM 672 N N . LEU A 1 89 ? 11.010 -4.840 -21.220 1.00 89.69 89 LEU A N 1
ATOM 673 C CA . LEU A 1 89 ? 11.944 -5.646 -20.439 1.00 89.69 89 LEU A CA 1
ATOM 674 C C . LEU A 1 89 ? 12.092 -7.054 -21.027 1.00 89.69 89 LEU A C 1
ATOM 676 O O . LEU A 1 89 ? 11.150 -7.632 -21.570 1.00 89.69 89 LEU A O 1
ATOM 680 N N . THR A 1 90 ? 13.282 -7.630 -20.884 1.00 8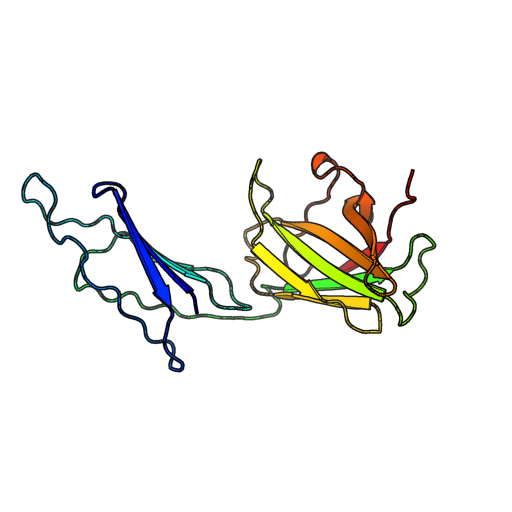7.38 90 THR A N 1
ATOM 681 C CA . THR A 1 90 ? 13.535 -9.033 -21.217 1.00 87.38 90 THR A CA 1
ATOM 682 C C . THR A 1 90 ? 12.989 -9.965 -20.129 1.00 87.38 90 THR A C 1
ATOM 684 O O . THR A 1 90 ? 12.804 -9.579 -18.976 1.00 87.38 90 THR A O 1
ATOM 687 N N . HIS A 1 91 ? 12.734 -11.228 -20.481 1.00 82.69 91 HIS A N 1
ATOM 688 C CA . HIS A 1 91 ? 12.072 -12.206 -19.601 1.00 82.69 91 HIS A CA 1
ATOM 689 C C . HIS A 1 91 ? 12.861 -12.608 -18.336 1.00 82.69 91 HIS A C 1
ATOM 691 O O . HIS A 1 91 ? 12.337 -13.331 -17.494 1.00 82.69 91 HIS A O 1
ATOM 697 N N . ASP A 1 92 ? 14.121 -12.198 -18.201 1.00 89.81 92 ASP A N 1
ATOM 698 C CA . ASP A 1 92 ? 14.978 -12.455 -17.037 1.00 89.81 92 ASP A CA 1
ATOM 699 C C . ASP A 1 92 ? 14.820 -11.411 -15.917 1.00 89.81 92 ASP A C 1
ATOM 701 O O . ASP A 1 92 ? 15.467 -11.519 -14.866 1.00 89.81 92 ASP A O 1
ATOM 705 N N . PHE A 1 93 ? 13.943 -10.426 -16.122 1.00 94.06 93 PHE A N 1
ATOM 706 C CA . PHE A 1 93 ? 13.606 -9.419 -15.130 1.00 94.06 93 PHE A CA 1
ATOM 707 C C . PHE A 1 93 ? 12.441 -9.839 -14.231 1.00 94.06 93 PHE A C 1
ATOM 709 O O . PHE A 1 93 ? 11.408 -10.336 -14.669 1.00 94.06 93 PHE A O 1
ATOM 716 N N . THR A 1 94 ? 12.582 -9.558 -12.939 1.00 96.62 94 THR A N 1
ATOM 717 C CA . THR A 1 94 ? 11.479 -9.510 -11.975 1.00 96.62 94 THR A CA 1
ATOM 718 C C . THR A 1 94 ? 11.331 -8.079 -11.486 1.00 96.62 94 THR A C 1
ATOM 720 O O . THR A 1 94 ? 12.273 -7.531 -10.911 1.00 96.62 94 THR A O 1
ATOM 723 N N . VAL A 1 95 ? 10.152 -7.480 -11.677 1.00 97.94 95 VAL A N 1
ATOM 724 C CA . VAL A 1 95 ? 9.896 -6.091 -11.276 1.00 97.94 95 VAL A CA 1
ATOM 725 C C . VAL A 1 95 ? 8.865 -6.014 -10.163 1.00 97.94 95 VAL A C 1
ATOM 727 O O . VAL A 1 95 ? 7.764 -6.546 -10.281 1.00 97.94 95 VAL A O 1
ATOM 730 N N . ILE A 1 96 ? 9.217 -5.313 -9.087 1.00 98.31 96 ILE A N 1
ATOM 731 C CA . ILE A 1 96 ? 8.342 -5.047 -7.946 1.00 98.31 96 ILE A CA 1
ATOM 732 C C . ILE A 1 96 ? 8.089 -3.549 -7.855 1.00 98.31 96 ILE A C 1
ATOM 734 O O . ILE A 1 96 ? 9.025 -2.763 -7.728 1.00 98.31 96 ILE A O 1
ATOM 738 N N . ILE A 1 97 ? 6.819 -3.164 -7.832 1.00 98.44 97 ILE A N 1
ATOM 739 C CA . ILE A 1 97 ? 6.389 -1.781 -7.664 1.00 98.44 97 ILE A CA 1
ATOM 740 C C . ILE A 1 97 ? 5.800 -1.640 -6.267 1.00 98.44 97 ILE A C 1
ATOM 742 O O . ILE A 1 97 ? 4.914 -2.398 -5.878 1.00 98.44 97 ILE A O 1
ATOM 746 N N . LYS A 1 98 ? 6.287 -0.678 -5.488 1.00 97.75 98 LYS A N 1
ATOM 747 C CA . LYS A 1 98 ? 5.773 -0.353 -4.153 1.00 97.75 98 LYS A CA 1
ATOM 748 C C . LYS A 1 98 ? 5.139 1.031 -4.164 1.00 97.75 98 LYS A C 1
ATOM 750 O O . LYS A 1 98 ? 5.765 1.987 -4.615 1.00 97.75 98 LYS A O 1
ATOM 755 N N . ALA A 1 99 ? 3.942 1.143 -3.597 1.00 96.75 99 ALA A N 1
ATOM 756 C CA . ALA A 1 99 ? 3.266 2.419 -3.400 1.00 96.75 99 ALA A CA 1
ATOM 757 C C . ALA A 1 99 ? 3.512 2.953 -1.985 1.00 96.75 99 ALA A C 1
ATOM 759 O O . ALA A 1 99 ? 3.363 2.229 -0.992 1.00 96.75 99 ALA A O 1
ATOM 760 N N . TYR A 1 100 ? 3.851 4.238 -1.897 1.00 95.31 100 TYR A N 1
ATOM 761 C CA . TYR A 1 100 ? 4.063 4.952 -0.644 1.00 95.31 100 TYR A CA 1
ATOM 762 C C . TYR A 1 100 ? 3.166 6.189 -0.569 1.00 95.31 100 TYR A C 1
ATOM 764 O O . TYR A 1 100 ? 3.141 6.977 -1.506 1.00 95.31 100 TYR A O 1
ATOM 772 N N . LYS A 1 101 ? 2.477 6.415 0.554 1.00 91.94 101 LYS A N 1
ATOM 773 C CA . LYS A 1 101 ? 1.762 7.674 0.822 1.00 91.94 101 LYS A CA 1
ATOM 774 C C . LYS A 1 101 ? 2.735 8.845 0.803 1.00 91.94 101 LYS A C 1
ATOM 776 O O . LYS A 1 101 ? 3.809 8.738 1.401 1.00 91.94 101 LYS A O 1
ATOM 781 N N . ASN A 1 102 ? 2.336 9.962 0.205 1.00 75.81 102 ASN A N 1
ATOM 782 C CA . ASN A 1 102 ? 3.099 11.208 0.215 1.00 75.81 102 ASN A CA 1
ATOM 783 C C . ASN A 1 102 ? 3.065 11.905 1.597 1.00 75.81 102 ASN A C 1
ATOM 785 O O . ASN A 1 102 ? 2.357 12.882 1.813 1.00 75.81 102 ASN A O 1
ATOM 789 N N . VAL A 1 103 ? 3.778 11.350 2.578 1.00 62.06 103 VAL A N 1
ATOM 790 C CA . VAL A 1 103 ? 3.967 11.945 3.911 1.00 62.06 103 VAL A CA 1
ATOM 791 C C . VAL A 1 103 ? 5.414 11.724 4.362 1.00 62.06 103 VAL A C 1
ATOM 793 O O . VAL A 1 103 ? 6.019 10.696 4.046 1.00 62.06 103 VAL A O 1
ATOM 796 N N . GLY A 1 104 ? 5.971 12.712 5.073 1.00 57.34 104 GLY A N 1
ATOM 797 C CA . GLY A 1 104 ? 7.412 12.976 5.238 1.00 57.34 104 GLY A CA 1
ATOM 798 C C . GLY A 1 104 ? 8.313 11.885 5.838 1.00 57.34 104 GLY A C 1
ATOM 799 O O . GLY A 1 104 ? 9.524 12.067 5.845 1.00 57.34 104 GLY A O 1
ATOM 800 N N . SER A 1 105 ? 7.796 10.753 6.321 1.00 47.72 105 SER A N 1
ATOM 801 C CA . SER A 1 105 ? 8.581 9.526 6.554 1.00 47.72 105 SER A CA 1
ATOM 802 C C . SER A 1 105 ? 7.649 8.358 6.884 1.00 47.72 105 SER A C 1
ATOM 804 O O . SER A 1 105 ? 6.719 8.509 7.669 1.00 47.72 105 SER A O 1
ATOM 806 N N . GLY A 1 106 ? 7.895 7.187 6.285 1.00 62.31 106 GLY A N 1
ATOM 807 C CA . GLY A 1 106 ? 7.035 6.013 6.450 1.00 62.31 106 GLY A CA 1
ATOM 808 C C . GLY A 1 106 ? 5.693 6.170 5.729 1.00 62.31 106 GLY A C 1
ATOM 809 O O . GLY A 1 106 ? 4.940 7.115 5.924 1.00 62.31 106 GLY A O 1
ATOM 810 N N . GLY A 1 107 ? 5.388 5.243 4.832 1.00 79.50 107 GLY A N 1
ATOM 811 C CA . GLY A 1 107 ? 4.159 5.355 4.052 1.00 79.50 107 GLY A CA 1
ATOM 812 C C . GLY A 1 107 ? 3.897 4.189 3.129 1.00 79.50 107 GLY A C 1
ATOM 813 O O . GLY A 1 107 ? 3.016 4.317 2.292 1.00 79.50 107 GLY A O 1
ATOM 814 N N . TYR A 1 108 ? 4.650 3.090 3.254 1.00 91.19 108 TYR A N 1
ATOM 815 C CA . TYR A 1 108 ? 4.386 1.895 2.462 1.00 91.19 108 TYR A CA 1
ATOM 816 C C . TYR A 1 108 ? 2.922 1.501 2.638 1.00 91.19 108 TYR A C 1
ATOM 818 O O . TYR A 1 108 ? 2.440 1.382 3.766 1.00 91.19 108 TYR A O 1
ATOM 826 N N . VAL A 1 109 ? 2.231 1.338 1.519 1.00 92.19 109 VAL A N 1
ATOM 827 C CA . VAL A 1 109 ? 0.830 0.924 1.500 1.00 92.19 109 VAL A CA 1
ATOM 828 C C . VAL A 1 109 ? 0.744 -0.511 1.039 1.00 92.19 109 VAL A C 1
ATOM 830 O O . VAL A 1 109 ? 0.240 -1.371 1.753 1.00 92.19 109 VAL A O 1
ATOM 833 N N . THR A 1 110 ? 1.267 -0.771 -0.152 1.00 94.25 110 THR A N 1
ATOM 834 C CA . THR A 1 110 ? 1.153 -2.067 -0.806 1.00 94.25 110 THR A CA 1
ATOM 835 C C . THR A 1 110 ? 2.189 -2.184 -1.920 1.00 94.25 110 THR A C 1
ATOM 837 O O . THR A 1 110 ? 2.950 -1.246 -2.194 1.00 94.25 110 THR A O 1
ATOM 840 N N . LYS A 1 111 ? 2.234 -3.353 -2.550 1.00 96.38 111 LYS A N 1
ATOM 841 C CA . LYS A 1 111 ? 3.105 -3.645 -3.680 1.00 96.38 111 LYS A CA 1
ATOM 842 C C . LYS A 1 111 ? 2.375 -4.464 -4.733 1.00 96.38 111 LYS A C 1
ATOM 844 O O . LYS A 1 111 ? 1.468 -5.222 -4.402 1.00 96.38 111 LYS A O 1
ATOM 849 N N . ALA A 1 112 ? 2.859 -4.363 -5.959 1.00 97.69 112 ALA A N 1
ATOM 850 C CA . ALA A 1 112 ? 2.525 -5.242 -7.063 1.00 97.69 112 ALA A CA 1
ATOM 851 C C . ALA A 1 112 ? 3.809 -5.803 -7.673 1.00 97.69 112 ALA A C 1
ATOM 853 O O . ALA A 1 112 ? 4.897 -5.248 -7.496 1.00 97.69 112 ALA A O 1
ATOM 854 N N . GLN A 1 113 ? 3.671 -6.911 -8.383 1.00 97.94 113 GLN A N 1
ATOM 855 C CA . GLN A 1 113 ? 4.704 -7.431 -9.263 1.00 97.94 113 GLN A CA 1
ATOM 856 C C . GLN A 1 113 ? 4.227 -7.222 -10.698 1.00 97.94 113 GLN A C 1
ATOM 858 O O . GLN A 1 113 ? 3.052 -7.461 -10.975 1.00 97.94 113 GLN A O 1
ATOM 863 N N . ALA A 1 114 ? 5.113 -6.754 -11.576 1.00 97.75 114 ALA A N 1
ATOM 864 C CA . ALA A 1 114 ? 4.798 -6.687 -12.996 1.00 97.75 114 ALA A CA 1
ATOM 865 C C . ALA A 1 114 ? 4.768 -8.097 -13.606 1.00 97.75 114 ALA A C 1
ATOM 867 O O . ALA A 1 114 ? 5.498 -8.989 -13.161 1.00 97.75 114 ALA A O 1
ATOM 868 N N . ASP A 1 115 ? 3.932 -8.294 -14.616 1.00 95.94 115 ASP A N 1
ATOM 869 C CA . ASP A 1 115 ? 3.917 -9.514 -15.413 1.00 95.94 115 ASP A CA 1
ATOM 870 C C . ASP A 1 115 ? 5.105 -9.580 -16.391 1.00 95.94 115 ASP A C 1
ATOM 872 O O . ASP A 1 115 ? 5.994 -8.725 -16.403 1.00 95.94 115 ASP A O 1
ATOM 876 N N . VAL A 1 116 ? 5.131 -10.631 -17.212 1.00 91.62 116 VAL A N 1
ATOM 877 C CA . VAL A 1 116 ? 6.196 -10.871 -18.200 1.00 91.62 116 VAL A CA 1
ATOM 878 C C . VAL A 1 116 ? 6.233 -9.839 -19.332 1.00 91.62 116 VAL A C 1
ATOM 880 O O . VAL A 1 116 ? 7.244 -9.744 -20.017 1.00 91.62 116 VAL A O 1
ATOM 883 N N . GLU A 1 117 ? 5.160 -9.070 -19.530 1.00 91.94 117 GLU A N 1
ATOM 884 C CA . GLU A 1 117 ? 5.091 -7.964 -20.491 1.00 91.94 117 GLU A CA 1
ATOM 885 C C . GLU A 1 117 ? 5.447 -6.619 -19.834 1.00 91.94 117 GLU A C 1
ATOM 887 O O . GLU A 1 117 ? 5.393 -5.573 -20.480 1.00 91.94 117 GLU A O 1
ATOM 892 N N . GLY A 1 118 ? 5.798 -6.628 -18.543 1.00 95.81 118 GLY A N 1
ATOM 893 C CA . GLY A 1 118 ? 6.078 -5.431 -17.761 1.00 95.81 118 GLY A CA 1
ATOM 894 C C . GLY A 1 118 ? 4.824 -4.688 -17.301 1.00 95.81 118 GLY A C 1
ATOM 895 O O . GLY A 1 118 ? 4.952 -3.589 -16.761 1.00 95.81 118 GLY A O 1
ATOM 896 N N . LYS A 1 119 ? 3.620 -5.245 -17.474 1.00 98.00 119 LYS A N 1
ATOM 897 C CA . LYS A 1 119 ? 2.376 -4.615 -17.013 1.00 98.00 119 LYS A CA 1
ATOM 898 C C . LYS A 1 119 ? 2.160 -4.867 -15.533 1.00 98.00 119 LYS A C 1
ATOM 900 O O . LYS A 1 119 ? 2.456 -5.944 -15.023 1.00 98.00 119 LYS A O 1
ATOM 905 N N . PHE A 1 120 ? 1.607 -3.890 -14.828 1.00 98.25 120 PHE A N 1
ATOM 906 C CA . PHE A 1 120 ? 1.312 -4.021 -13.407 1.00 98.25 120 PHE A CA 1
ATOM 907 C C . PHE A 1 120 ? -0.023 -3.381 -13.032 1.00 98.25 120 PHE A C 1
ATOM 909 O O . PHE A 1 120 ? -0.538 -2.489 -13.707 1.00 98.25 120 PHE A O 1
ATOM 916 N N . THR A 1 121 ? -0.568 -3.819 -11.898 1.00 98.25 121 THR A N 1
ATOM 917 C CA . THR A 1 121 ? -1.713 -3.185 -11.241 1.00 98.25 121 THR A CA 1
ATOM 918 C C . THR A 1 121 ? -1.490 -3.208 -9.736 1.00 98.25 121 THR A C 1
ATOM 920 O O . THR A 1 121 ? -1.336 -4.266 -9.127 1.00 98.25 121 THR A O 1
ATOM 923 N N . ILE A 1 122 ? -1.418 -2.025 -9.134 1.00 97.94 122 ILE A N 1
ATOM 924 C CA . ILE A 1 122 ? -1.349 -1.832 -7.689 1.00 97.94 122 ILE A CA 1
ATOM 925 C C . ILE A 1 122 ? -2.768 -1.630 -7.184 1.00 97.94 122 ILE A C 1
ATOM 927 O O . ILE A 1 122 ? -3.413 -0.661 -7.558 1.00 97.94 122 ILE A O 1
ATOM 931 N N . GLU A 1 123 ? -3.223 -2.510 -6.303 1.00 97.00 123 GLU A N 1
ATOM 932 C CA . GLU A 1 123 ? -4.590 -2.514 -5.781 1.00 97.00 123 GLU A CA 1
ATOM 933 C C . GLU A 1 123 ? -4.648 -2.062 -4.315 1.00 97.00 123 GLU A C 1
ATOM 935 O O . GL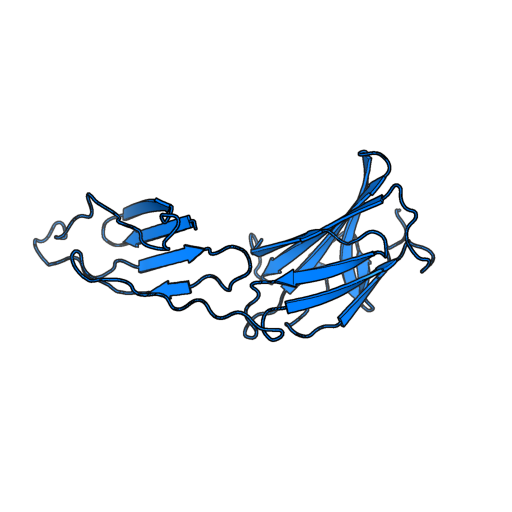U A 1 123 ? -3.636 -2.041 -3.608 1.00 97.00 123 GLU A O 1
ATOM 940 N N . GLY A 1 124 ? -5.852 -1.774 -3.818 1.00 94.88 124 GLY A N 1
ATOM 941 C CA . GLY A 1 124 ? -6.078 -1.420 -2.413 1.00 94.88 124 GLY A CA 1
ATOM 942 C C . GLY A 1 124 ? -5.655 0.008 -2.061 1.00 94.88 124 GLY A C 1
ATOM 943 O O . GLY A 1 124 ? -5.335 0.305 -0.907 1.00 94.88 124 GLY A O 1
ATOM 944 N N . LEU A 1 125 ? -5.642 0.899 -3.052 1.00 95.00 125 LEU A N 1
ATOM 945 C CA . LEU A 1 125 ? -5.321 2.310 -2.893 1.00 95.00 125 LEU A CA 1
ATOM 946 C C . LEU A 1 125 ? -6.592 3.141 -2.661 1.00 95.00 125 LEU A C 1
ATOM 948 O O . LEU A 1 125 ? -7.667 2.855 -3.181 1.00 95.00 125 LEU A O 1
ATOM 952 N N . SER A 1 126 ? -6.479 4.185 -1.848 1.00 93.31 126 SER A N 1
ATOM 953 C CA . SER A 1 126 ? -7.563 5.128 -1.586 1.00 93.31 126 SER A CA 1
ATOM 954 C C . SER A 1 126 ? -7.567 6.220 -2.662 1.00 93.31 126 SER A C 1
ATOM 956 O O . SER A 1 126 ? -6.521 6.840 -2.865 1.00 93.31 126 SER A O 1
ATOM 958 N N . PRO A 1 127 ? -8.715 6.520 -3.297 1.00 93.38 127 PRO A N 1
ATOM 959 C CA . PRO A 1 127 ? -8.817 7.597 -4.290 1.00 93.38 127 PRO A CA 1
ATOM 960 C C . PRO A 1 127 ? -8.600 9.003 -3.699 1.00 93.38 127 PRO A C 1
ATOM 962 O O . PRO A 1 127 ? -8.282 9.950 -4.419 1.00 93.38 127 PRO A O 1
ATOM 965 N N . GLU A 1 128 ? -8.710 9.140 -2.375 1.00 91.44 128 GLU A N 1
ATOM 966 C CA . GLU A 1 128 ? -8.538 10.406 -1.654 1.00 91.44 128 GLU A CA 1
ATOM 967 C C . GLU A 1 128 ? -7.068 10.766 -1.393 1.00 91.44 128 GLU A C 1
ATOM 969 O O . GLU A 1 128 ? -6.770 11.853 -0.895 1.00 91.44 128 GLU A O 1
ATOM 974 N N . LEU A 1 129 ? -6.133 9.862 -1.700 1.00 92.50 129 LEU A N 1
ATOM 975 C CA . LEU A 1 129 ? -4.711 10.025 -1.411 1.00 92.50 129 LEU A CA 1
ATOM 976 C C . LEU A 1 129 ? -3.867 10.071 -2.687 1.00 92.50 129 LEU A C 1
ATOM 978 O O . LEU A 1 129 ? -4.232 9.532 -3.730 1.00 92.50 129 LEU A O 1
ATOM 982 N N . SER A 1 130 ? -2.692 10.683 -2.551 1.00 94.25 130 SER A N 1
ATOM 983 C CA . SER A 1 130 ? -1.614 10.626 -3.535 1.00 94.25 130 SER A CA 1
ATOM 984 C C . SER A 1 130 ? -0.504 9.673 -3.086 1.00 94.25 130 SER A C 1
ATOM 986 O O . SER A 1 130 ? -0.221 9.525 -1.887 1.00 94.25 130 SER A O 1
ATOM 988 N N . TYR A 1 131 ? 0.174 9.077 -4.063 1.00 96.00 131 TYR A N 1
ATOM 989 C CA . TYR A 1 131 ? 1.194 8.056 -3.869 1.00 96.00 131 TYR A CA 1
ATOM 990 C C . TYR A 1 131 ? 2.465 8.363 -4.656 1.00 96.00 131 TYR A C 1
ATOM 992 O O . TYR A 1 131 ? 2.396 8.757 -5.812 1.00 96.00 131 TYR A O 1
ATOM 1000 N N . ASN A 1 132 ? 3.629 8.100 -4.065 1.00 96.81 132 ASN A N 1
ATOM 1001 C CA . ASN A 1 132 ? 4.864 7.927 -4.825 1.00 96.81 132 ASN A CA 1
ATOM 1002 C C . ASN A 1 132 ? 5.069 6.440 -5.104 1.00 96.81 132 ASN A C 1
ATOM 1004 O O . ASN A 1 132 ? 4.831 5.601 -4.225 1.00 96.81 132 ASN A O 1
ATOM 1008 N N . LEU A 1 133 ? 5.556 6.120 -6.298 1.00 97.62 133 LEU A N 1
ATOM 1009 C CA . LEU A 1 133 ? 5.874 4.752 -6.692 1.00 97.62 133 LEU A CA 1
ATOM 1010 C C . LEU A 1 133 ? 7.384 4.540 -6.650 1.00 97.62 133 LEU A C 1
ATOM 1012 O O . LEU A 1 133 ? 8.140 5.392 -7.109 1.00 97.62 133 LEU A O 1
ATOM 1016 N N . ARG A 1 134 ? 7.808 3.403 -6.100 1.00 97.56 134 ARG A N 1
ATOM 1017 C CA . ARG A 1 134 ? 9.197 2.940 -6.123 1.00 97.56 134 ARG A CA 1
ATOM 1018 C C . ARG A 1 134 ? 9.266 1.606 -6.846 1.00 97.56 134 ARG A C 1
ATOM 1020 O O . ARG A 1 134 ? 8.545 0.678 -6.474 1.00 97.56 134 ARG A O 1
ATOM 1027 N N . VAL A 1 135 ? 10.116 1.524 -7.854 1.00 98.31 135 VAL A N 1
ATOM 1028 C CA . VAL A 1 135 ? 10.238 0.401 -8.774 1.00 98.31 135 VAL A CA 1
ATOM 1029 C C . VAL A 1 135 ? 11.590 -0.265 -8.552 1.00 98.31 135 VAL A C 1
ATOM 1031 O O . VAL A 1 135 ? 12.636 0.370 -8.648 1.00 98.31 135 VAL A O 1
ATOM 1034 N N . PHE A 1 136 ? 11.551 -1.557 -8.247 1.00 97.88 136 PHE A N 1
ATOM 1035 C CA . PHE A 1 136 ? 12.725 -2.408 -8.097 1.00 97.88 136 PHE A CA 1
ATOM 1036 C C . PHE A 1 136 ? 12.759 -3.377 -9.268 1.00 97.88 136 PHE A C 1
ATOM 1038 O O . PHE A 1 136 ? 11.772 -4.082 -9.481 1.00 97.88 136 PHE A O 1
ATOM 1045 N N . ALA A 1 137 ? 13.879 -3.465 -9.974 1.00 96.94 137 ALA A N 1
ATOM 1046 C CA . ALA A 1 137 ? 14.095 -4.487 -10.989 1.00 96.94 137 ALA A CA 1
ATOM 1047 C C . ALA A 1 137 ? 15.255 -5.391 -10.591 1.00 96.94 137 ALA A C 1
ATOM 1049 O O . ALA A 1 137 ? 16.346 -4.928 -10.256 1.00 96.94 137 ALA A O 1
ATOM 1050 N N . TYR A 1 138 ? 14.999 -6.692 -10.657 1.00 96.31 138 TYR A N 1
ATOM 1051 C CA . TYR A 1 138 ? 15.980 -7.734 -10.423 1.00 96.31 138 TYR A CA 1
ATOM 1052 C C . TYR A 1 138 ? 16.235 -8.477 -11.723 1.00 96.31 138 TYR A C 1
ATOM 1054 O O . TYR A 1 138 ? 15.285 -8.973 -12.319 1.00 96.31 138 TYR A O 1
ATOM 1062 N N . GLN A 1 139 ? 17.494 -8.614 -12.119 1.00 94.88 139 GLN A N 1
ATOM 1063 C CA . GLN A 1 139 ? 17.901 -9.435 -13.251 1.00 94.88 139 GLN A CA 1
ATOM 1064 C C . GLN A 1 139 ? 18.611 -10.675 -12.716 1.00 94.88 139 GLN A C 1
ATOM 1066 O O . GLN A 1 139 ? 19.586 -10.562 -11.972 1.00 94.88 139 GLN A O 1
ATOM 1071 N N . ASN A 1 140 ? 18.100 -11.869 -13.030 1.00 92.81 140 ASN A N 1
ATOM 1072 C CA . ASN A 1 140 ? 18.634 -13.132 -12.495 1.00 92.81 140 ASN A CA 1
ATOM 1073 C C . ASN A 1 140 ? 18.776 -13.134 -10.952 1.00 92.81 140 ASN A C 1
ATOM 1075 O O . ASN A 1 140 ? 19.721 -13.689 -10.393 1.00 92.81 140 ASN A O 1
ATOM 1079 N N . GLY A 1 141 ? 17.841 -12.475 -10.257 1.00 92.50 141 GLY A N 1
ATOM 1080 C CA . GLY A 1 141 ? 17.825 -12.350 -8.794 1.00 92.50 141 GLY A CA 1
ATOM 1081 C C . GLY A 1 141 ? 18.729 -11.255 -8.212 1.00 92.50 141 GLY A C 1
ATOM 1082 O O . GLY A 1 141 ? 18.696 -11.032 -7.002 1.00 92.50 141 GLY A O 1
ATOM 1083 N N . VAL A 1 142 ? 19.496 -10.540 -9.037 1.00 95.94 142 VAL A N 1
ATOM 1084 C CA . VAL A 1 142 ? 20.351 -9.421 -8.615 1.00 95.94 142 VAL A CA 1
ATOM 1085 C C . VAL A 1 142 ? 19.609 -8.107 -8.823 1.00 95.94 142 VAL A C 1
ATOM 1087 O O . VAL A 1 142 ? 19.095 -7.863 -9.909 1.00 95.94 142 VAL A O 1
ATOM 1090 N N . LEU A 1 143 ? 19.543 -7.260 -7.793 1.00 95.94 143 LEU A N 1
ATOM 1091 C CA . LEU A 1 143 ? 18.953 -5.923 -7.901 1.00 95.94 143 LEU A CA 1
ATOM 1092 C C . LEU A 1 143 ? 19.801 -5.070 -8.852 1.00 95.94 143 LEU A C 1
ATOM 1094 O O . LEU A 1 143 ? 20.974 -4.838 -8.573 1.00 95.94 143 LEU A O 1
ATOM 1098 N N . VAL A 1 144 ? 19.198 -4.617 -9.948 1.00 95.19 144 VAL A N 1
ATOM 1099 C CA . VAL A 1 144 ? 19.856 -3.787 -10.971 1.00 95.19 144 VAL A CA 1
ATOM 1100 C C . VAL A 1 144 ? 19.297 -2.369 -11.023 1.00 95.19 144 VAL A C 1
ATOM 1102 O O . VAL A 1 144 ? 20.044 -1.451 -11.331 1.00 95.19 144 VAL A O 1
ATOM 1105 N N . TYR A 1 145 ? 18.028 -2.172 -10.650 1.00 95.94 145 TYR A N 1
ATOM 1106 C CA . TYR A 1 145 ? 17.444 -0.839 -10.486 1.00 95.94 145 TYR A CA 1
ATOM 1107 C C . TYR A 1 145 ? 16.625 -0.741 -9.203 1.00 95.94 145 TYR A C 1
ATOM 1109 O O . TYR A 1 145 ? 15.900 -1.673 -8.845 1.00 95.94 145 TYR A O 1
ATOM 1117 N N . ASP A 1 146 ? 16.696 0.420 -8.562 1.00 96.88 146 ASP A N 1
ATOM 1118 C CA . ASP A 1 146 ? 15.903 0.800 -7.396 1.00 96.88 146 ASP A CA 1
ATOM 1119 C C . ASP A 1 146 ? 15.606 2.299 -7.465 1.00 96.88 146 ASP A C 1
ATOM 1121 O O . ASP A 1 146 ? 16.370 3.116 -6.964 1.00 96.88 146 ASP A O 1
ATOM 1125 N N . GLN A 1 147 ? 14.510 2.660 -8.128 1.00 97.69 147 GLN A N 1
ATOM 1126 C CA . GLN A 1 147 ? 14.226 4.052 -8.467 1.00 97.69 147 GLN A CA 1
ATOM 1127 C C . GLN A 1 147 ? 12.809 4.450 -8.085 1.00 97.69 147 GLN A C 1
ATOM 1129 O O . GLN A 1 147 ? 11.881 3.640 -8.053 1.00 97.69 147 GLN A O 1
ATOM 1134 N N . TRP A 1 148 ? 12.627 5.729 -7.795 1.00 97.12 148 TRP A N 1
ATOM 1135 C CA . TRP A 1 148 ? 11.319 6.348 -7.677 1.00 97.12 148 TRP A CA 1
ATOM 1136 C C . TRP A 1 148 ? 10.812 6.781 -9.046 1.00 97.12 148 TRP A C 1
ATOM 1138 O O . TRP A 1 148 ? 11.589 7.153 -9.915 1.00 97.12 148 TRP A O 1
ATOM 1148 N N . SER A 1 149 ? 9.497 6.762 -9.232 1.00 97.69 149 SER A N 1
ATOM 1149 C CA . SER A 1 149 ? 8.869 7.302 -10.436 1.00 97.69 149 SER A CA 1
ATOM 1150 C C . SER A 1 149 ? 8.806 8.823 -10.352 1.00 97.69 149 SER A C 1
ATOM 1152 O O . SER A 1 149 ? 8.050 9.366 -9.543 1.00 97.69 149 SER A O 1
ATOM 1154 N N . GLY A 1 150 ? 9.646 9.496 -11.134 1.00 96.88 150 GLY A N 1
ATOM 1155 C CA . GLY A 1 150 ? 9.777 10.946 -11.205 1.00 96.88 150 GLY A CA 1
ATOM 1156 C C . GLY A 1 150 ? 8.851 11.596 -12.232 1.00 96.88 150 GLY A C 1
ATOM 1157 O O . GLY A 1 150 ? 7.828 11.041 -12.646 1.00 96.88 150 GLY A O 1
ATOM 1158 N N . VAL A 1 151 ? 9.203 12.821 -12.624 1.00 95.69 151 VAL A N 1
ATOM 1159 C CA . VAL A 1 151 ? 8.521 13.555 -13.702 1.00 95.69 151 VAL A CA 1
ATOM 1160 C C . VAL A 1 151 ? 8.616 12.761 -15.010 1.00 95.69 151 VAL A C 1
ATOM 1162 O O . VAL A 1 151 ? 9.599 12.064 -15.250 1.00 95.69 151 VAL A O 1
ATOM 1165 N N . ASP A 1 152 ? 7.555 12.824 -15.819 1.00 96.38 152 ASP A N 1
ATOM 1166 C CA . ASP A 1 152 ? 7.407 12.059 -17.068 1.00 96.38 152 ASP A CA 1
ATOM 1167 C C . ASP A 1 152 ? 7.555 10.536 -16.902 1.00 96.38 152 ASP A C 1
ATOM 1169 O O . ASP A 1 152 ? 7.884 9.829 -17.850 1.00 96.38 152 ASP A O 1
ATOM 1173 N N . ASP A 1 153 ? 7.292 10.039 -15.686 1.00 98.00 153 ASP A N 1
ATOM 1174 C CA . ASP A 1 153 ? 7.392 8.630 -15.296 1.00 98.00 153 ASP A CA 1
ATOM 1175 C C . ASP A 1 153 ? 8.816 8.053 -15.485 1.00 98.00 153 ASP A C 1
ATOM 1177 O O . ASP A 1 153 ? 9.011 6.851 -15.662 1.00 98.00 153 ASP A O 1
ATOM 1181 N N . ILE A 1 154 ? 9.840 8.913 -15.419 1.00 98.00 154 ILE A N 1
ATOM 1182 C CA . ILE A 1 154 ? 11.251 8.517 -15.502 1.00 98.00 154 ILE A CA 1
ATOM 1183 C C . ILE A 1 154 ? 11.798 8.223 -14.103 1.00 98.00 154 ILE A C 1
ATOM 1185 O O . ILE A 1 154 ? 11.530 8.953 -13.149 1.00 98.00 154 ILE A O 1
ATOM 1189 N N . GLY A 1 155 ? 12.583 7.154 -13.985 1.00 98.06 155 GLY A N 1
ATOM 1190 C CA . GLY A 1 155 ? 13.255 6.765 -12.752 1.00 98.06 155 GLY A CA 1
ATOM 1191 C C . GLY A 1 155 ? 14.207 7.834 -12.210 1.00 98.06 155 GLY A C 1
ATOM 1192 O O . GLY A 1 155 ? 15.046 8.353 -12.943 1.00 98.06 155 GLY A O 1
ATOM 1193 N N . VAL A 1 156 ? 14.083 8.131 -10.916 1.00 96.62 156 VAL A N 1
ATOM 1194 C CA . VAL A 1 156 ? 14.949 9.039 -10.147 1.00 96.62 156 VAL A CA 1
ATOM 1195 C C . VAL A 1 156 ? 15.395 8.377 -8.841 1.00 96.62 156 VAL A C 1
ATOM 1197 O O . VAL A 1 156 ? 14.676 7.553 -8.272 1.00 96.62 156 VAL A O 1
ATOM 1200 N N . GLU A 1 157 ? 16.571 8.735 -8.331 1.00 94.50 157 GLU A N 1
ATOM 1201 C CA . GLU A 1 157 ? 17.155 8.099 -7.138 1.00 94.50 157 GLU A CA 1
ATOM 1202 C C . GLU A 1 157 ? 16.502 8.584 -5.834 1.00 94.50 157 GLU A C 1
ATOM 1204 O O . GLU A 1 157 ? 16.290 7.825 -4.879 1.00 94.50 157 GLU A O 1
ATOM 1209 N N . LEU A 1 158 ? 16.143 9.870 -5.777 1.00 92.94 158 LEU A N 1
ATOM 1210 C CA . LEU A 1 158 ? 15.639 10.493 -4.562 1.00 92.94 158 LEU A CA 1
ATOM 1211 C C . LEU A 1 158 ? 14.117 10.532 -4.535 1.00 92.94 158 LEU A C 1
ATOM 1213 O O . LEU A 1 158 ? 13.447 11.007 -5.446 1.00 92.94 158 LEU A O 1
ATOM 1217 N N . ARG A 1 159 ? 13.546 10.143 -3.391 1.00 92.19 159 ARG A N 1
ATOM 1218 C CA . ARG A 1 159 ? 12.099 10.243 -3.169 1.00 92.19 159 ARG A CA 1
ATOM 1219 C C . ARG A 1 159 ? 11.576 11.677 -3.298 1.00 92.19 159 ARG A C 1
ATOM 1221 O O . ARG A 1 159 ? 10.433 11.867 -3.691 1.00 92.19 159 ARG A O 1
ATOM 1228 N N . SER A 1 160 ? 12.383 12.676 -2.945 1.00 92.25 160 SER A N 1
ATOM 1229 C CA . SER A 1 160 ? 12.018 14.094 -3.067 1.00 92.25 160 SER A CA 1
ATOM 1230 C C . SER A 1 160 ? 11.788 14.544 -4.511 1.00 92.25 160 SER A C 1
ATOM 1232 O O . SER A 1 160 ? 11.193 15.594 -4.719 1.00 92.25 160 SER A O 1
ATOM 1234 N N . GLU A 1 161 ? 12.246 13.761 -5.487 1.00 93.62 161 GLU A N 1
ATOM 1235 C CA . GLU A 1 161 ? 12.071 13.996 -6.925 1.00 93.62 161 GLU A CA 1
ATOM 1236 C C . GLU A 1 161 ? 10.935 13.136 -7.507 1.00 93.62 161 GLU A C 1
ATOM 1238 O O . GLU A 1 161 ? 10.601 13.244 -8.687 1.00 93.62 161 GLU A O 1
ATOM 1243 N N . ALA A 1 162 ? 10.322 12.281 -6.681 1.00 94.75 162 ALA A N 1
ATOM 1244 C CA . ALA A 1 162 ? 9.243 11.404 -7.094 1.00 94.75 162 ALA A CA 1
ATOM 1245 C C . ALA A 1 162 ? 7.964 12.199 -7.377 1.00 94.75 162 ALA A C 1
ATOM 1247 O O . ALA A 1 162 ? 7.512 13.011 -6.565 1.00 94.75 162 ALA A O 1
ATOM 1248 N N . LYS A 1 163 ? 7.323 11.881 -8.497 1.00 95.25 163 LYS A N 1
ATOM 1249 C CA . LYS A 1 163 ? 5.990 12.362 -8.840 1.00 95.25 163 LYS A CA 1
ATOM 1250 C C . LYS A 1 163 ? 4.938 11.705 -7.945 1.00 95.25 163 LYS A C 1
ATOM 1252 O O . LYS A 1 163 ? 5.121 10.621 -7.377 1.00 95.25 163 LYS A O 1
ATOM 1257 N N . GLU A 1 164 ? 3.814 12.392 -7.816 1.00 95.38 164 GLU A N 1
ATOM 1258 C CA . GLU A 1 164 ? 2.623 11.902 -7.138 1.00 95.38 164 GLU A CA 1
ATOM 1259 C C . GLU A 1 164 ? 1.604 11.346 -8.133 1.00 95.38 164 GLU A C 1
ATOM 1261 O O . GLU A 1 164 ? 1.264 11.989 -9.127 1.00 95.38 164 GLU A O 1
ATOM 1266 N N . TYR A 1 165 ? 1.075 10.169 -7.818 1.00 97.00 165 TYR A N 1
ATOM 1267 C CA . TYR A 1 165 ? 0.027 9.487 -8.564 1.00 97.00 165 TYR A CA 1
ATOM 1268 C C . TYR A 1 165 ? -1.236 9.391 -7.716 1.00 97.00 165 TYR A C 1
ATOM 1270 O O . TYR A 1 165 ? -1.173 9.137 -6.512 1.00 97.00 165 TYR A O 1
ATOM 1278 N N . ARG A 1 166 ? -2.389 9.554 -8.359 1.00 96.31 166 ARG A N 1
ATOM 1279 C CA . ARG A 1 166 ? -3.698 9.184 -7.808 1.00 96.31 166 ARG A CA 1
ATOM 1280 C C . ARG A 1 166 ? -4.136 7.858 -8.418 1.00 96.31 166 ARG A C 1
ATOM 1282 O O . ARG A 1 166 ? -3.533 7.403 -9.388 1.00 96.31 166 ARG A O 1
ATOM 1289 N N . THR A 1 167 ? -5.169 7.241 -7.853 1.00 97.25 167 THR A N 1
ATOM 1290 C CA . THR A 1 167 ? -5.784 6.061 -8.472 1.00 97.25 167 THR A CA 1
ATOM 1291 C C . THR A 1 167 ? -6.330 6.389 -9.863 1.00 97.25 167 THR A C 1
ATOM 1293 O O . THR A 1 167 ? -6.494 7.560 -10.212 1.00 97.25 167 THR A O 1
ATOM 1296 N N . LEU A 1 168 ? -6.563 5.352 -10.667 1.00 97.94 168 LEU A N 1
ATOM 1297 C CA . LEU A 1 168 ? -6.886 5.407 -12.096 1.00 97.94 168 LEU A CA 1
ATOM 1298 C C . LEU A 1 168 ? -5.756 5.947 -12.990 1.00 97.94 168 LEU A C 1
ATOM 1300 O O . LEU A 1 168 ? -5.960 6.097 -14.193 1.00 97.94 168 LEU A O 1
ATOM 1304 N N . ALA A 1 169 ? -4.574 6.240 -12.438 1.00 97.94 169 ALA A N 1
ATOM 1305 C CA . ALA A 1 169 ? -3.412 6.580 -13.246 1.00 97.94 169 ALA A CA 1
ATOM 1306 C C . ALA A 1 169 ? -2.951 5.371 -14.073 1.00 97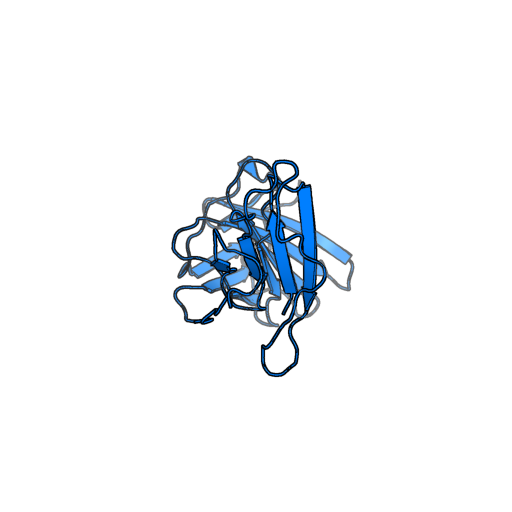.94 169 ALA A C 1
ATOM 1308 O O . ALA A 1 169 ? -2.870 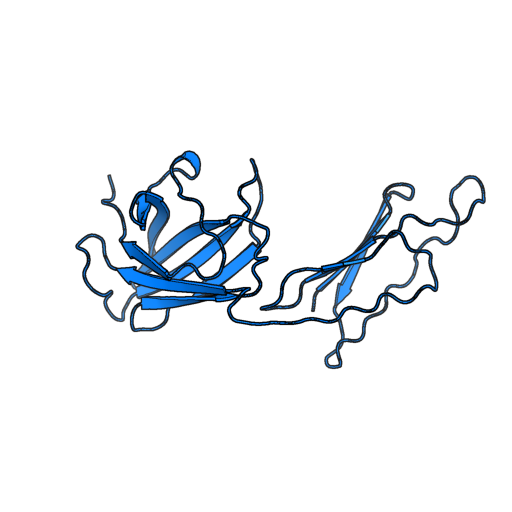4.256 -13.553 1.00 97.94 169 ALA A O 1
ATOM 1309 N N . ASP A 1 170 ? -2.607 5.641 -15.332 1.00 97.81 170 ASP A N 1
ATOM 1310 C CA . ASP A 1 170 ? -1.934 4.713 -16.235 1.00 97.81 170 ASP A CA 1
ATOM 1311 C C . ASP A 1 170 ? -0.490 5.189 -16.430 1.00 97.81 170 ASP A C 1
ATOM 1313 O O . ASP A 1 170 ? -0.248 6.260 -16.990 1.00 97.81 170 ASP A O 1
ATOM 1317 N N . VAL A 1 171 ? 0.454 4.450 -15.854 1.00 98.38 171 VAL A N 1
ATOM 1318 C CA . VAL A 1 171 ? 1.860 4.847 -15.725 1.00 98.38 171 VAL A CA 1
ATOM 1319 C C . VAL A 1 171 ? 2.688 4.192 -16.822 1.00 98.38 171 VAL A C 1
ATOM 1321 O O . VAL A 1 171 ? 2.662 2.971 -16.970 1.00 98.38 171 VAL A O 1
ATOM 1324 N N . LEU A 1 172 ? 3.498 4.972 -17.535 1.00 98.19 172 LEU A N 1
ATOM 1325 C CA . LEU A 1 172 ? 4.477 4.435 -18.481 1.00 98.19 172 LEU A CA 1
ATOM 1326 C C . LEU A 1 172 ? 5.883 4.635 -17.921 1.00 98.19 172 LEU A C 1
ATOM 1328 O O . LEU A 1 172 ? 6.613 5.530 -18.339 1.00 98.19 172 LEU A O 1
ATOM 1332 N N . PHE A 1 173 ? 6.243 3.821 -16.930 1.00 98.50 173 PHE A N 1
ATOM 1333 C CA . PHE A 1 173 ? 7.493 4.012 -16.209 1.00 98.50 173 PHE A CA 1
ATOM 1334 C C . PHE A 1 173 ? 8.687 3.545 -17.034 1.00 98.50 173 PHE A C 1
ATOM 1336 O O . PHE A 1 173 ? 8.699 2.429 -17.552 1.00 98.50 173 PHE A O 1
ATOM 1343 N N . LYS A 1 174 ? 9.727 4.374 -17.080 1.00 98.00 174 LYS A N 1
ATOM 1344 C CA . LYS A 1 174 ? 11.005 4.070 -17.719 1.00 98.00 174 LYS A CA 1
ATOM 1345 C C . LYS A 1 174 ? 12.127 4.239 -16.705 1.00 98.00 174 LYS A C 1
ATOM 1347 O O . LYS A 1 174 ? 12.228 5.301 -16.093 1.00 98.00 174 LYS A O 1
ATOM 1352 N N . PHE A 1 175 ? 13.002 3.246 -16.555 1.00 97.38 175 PHE A N 1
ATOM 1353 C CA . PHE A 1 175 ? 14.178 3.415 -15.695 1.00 97.38 175 PHE A CA 1
ATOM 1354 C C . PHE A 1 175 ? 15.036 4.611 -16.151 1.00 97.38 175 PHE A C 1
ATOM 1356 O O . PHE A 1 175 ? 15.203 4.869 -17.345 1.00 97.38 175 PHE A O 1
ATOM 1363 N N . GLY A 1 176 ? 15.548 5.374 -15.190 1.00 95.12 176 GLY A N 1
ATOM 1364 C CA . GLY A 1 176 ? 16.534 6.419 -15.436 1.00 95.12 176 GLY A CA 1
ATOM 1365 C C . GLY A 1 176 ? 17.901 5.815 -15.754 1.00 95.12 176 GLY A C 1
ATOM 1366 O O . GLY A 1 176 ? 18.150 4.634 -15.495 1.00 95.12 176 GLY A O 1
ATOM 1367 N N . ALA A 1 177 ? 18.803 6.626 -16.306 1.00 86.62 177 ALA A N 1
ATOM 1368 C CA . ALA A 1 177 ? 20.208 6.240 -16.368 1.00 86.62 177 ALA A CA 1
ATOM 1369 C C . ALA A 1 177 ? 20.741 6.050 -14.937 1.00 86.62 177 ALA A C 1
ATOM 1371 O O . ALA A 1 177 ? 20.380 6.811 -14.043 1.00 86.62 177 ALA A O 1
ATOM 1372 N N . LEU A 1 178 ? 21.553 5.015 -14.730 1.00 76.00 178 LEU A N 1
ATOM 1373 C CA . LEU A 1 178 ? 22.305 4.842 -13.489 1.00 76.00 178 LEU A CA 1
ATOM 1374 C C . LEU A 1 178 ? 23.579 5.681 -13.621 1.00 76.00 178 LEU A C 1
ATOM 1376 O O . LEU A 1 178 ? 24.320 5.483 -14.589 1.00 76.00 178 LEU A O 1
ATOM 1380 N N . ASP A 1 179 ? 23.791 6.613 -12.694 1.00 60.00 179 ASP A N 1
ATOM 1381 C CA . ASP A 1 179 ? 25.046 7.370 -12.571 1.00 60.00 179 ASP A CA 1
ATOM 1382 C C . ASP A 1 179 ? 26.175 6.513 -11.967 1.00 60.00 179 ASP A C 1
ATOM 1384 O O . ASP A 1 179 ? 25.894 5.673 -11.076 1.00 60.00 179 ASP A O 1
#

Sequence (179 aa):
MHVEVVSQSLQIRSATTSKENGSFAVQGLKKYLSNGNVANDYFVSIYPLGYVSQTQGPMRVEEVANFICVKGVENEISGTILDHNGQALTHDFTVIIKAYKNVGSGGYVTKAQADVEGKFTIEGLSPELSYNLRVFAYQNGVLVYDQWSGVDDIGVELRSEAKEYRTLADVLFKFGALD

pLDDT: mean 93.65, std 7.05, range [47.72, 98.5]

Radius of gyration: 20.25 Å; chains: 1; bounding box: 44×32×62 Å

Secondary structure (DSSP, 8-state):
-EEEEEETTTTEEEEEE--TTS---------B-TTSPBP--EEEEEE-TTS--EEEEEE-TTPPP-------GGG-EEEEEE-TTSPBPPTTEEEEEEEEESSSS--EEEEEE--TTSEEEE-S--TTS-EEEEEEEEETTEEEEEEEE-GGGBEES-GGGPPPB-TT-EEEEEPPPP-

Organism: NCBI:txid890399